Protein AF-A0A5K0X2A4-F1 (afdb_monomer)

Structure (mmCIF, N/CA/C/O backbone):
data_AF-A0A5K0X2A4-F1
#
_entry.id   AF-A0A5K0X2A4-F1
#
loop_
_atom_site.group_PDB
_atom_site.id
_atom_site.type_symbol
_atom_site.label_atom_id
_atom_site.label_alt_id
_atom_site.label_comp_id
_atom_site.label_asym_id
_atom_site.label_entity_id
_atom_site.label_seq_id
_atom_site.pdbx_PDB_ins_code
_atom_site.Cartn_x
_atom_site.Cartn_y
_atom_site.Cartn_z
_atom_site.occupancy
_atom_site.B_iso_or_equiv
_atom_site.auth_seq_id
_atom_site.auth_comp_id
_atom_site.auth_asym_id
_atom_site.auth_atom_id
_atom_site.pdbx_PDB_model_num
ATOM 1 N N . GLU A 1 1 ? 12.175 3.501 -4.845 1.00 64.31 1 GLU A N 1
ATOM 2 C CA . GLU A 1 1 ? 10.791 3.992 -4.998 1.00 64.31 1 GLU A CA 1
ATOM 3 C C . GLU A 1 1 ? 9.788 3.157 -4.217 1.00 64.31 1 GLU A C 1
ATOM 5 O O . GLU A 1 1 ? 9.059 3.709 -3.401 1.00 64.31 1 GLU A O 1
ATOM 10 N N . ASP A 1 2 ? 9.823 1.833 -4.362 1.00 73.06 2 ASP A N 1
ATOM 11 C CA . ASP A 1 2 ? 8.817 0.949 -3.755 1.00 73.06 2 ASP A CA 1
ATOM 12 C C . ASP A 1 2 ? 8.697 1.068 -2.230 1.00 73.06 2 ASP A C 1
ATOM 14 O O . ASP A 1 2 ? 7.588 1.102 -1.702 1.00 73.06 2 ASP A O 1
ATOM 18 N N . ARG A 1 3 ? 9.817 1.225 -1.506 1.00 84.69 3 ARG A N 1
ATOM 19 C CA . ARG A 1 3 ? 9.794 1.370 -0.039 1.00 84.69 3 ARG A CA 1
ATOM 20 C C . ARG A 1 3 ? 8.960 2.570 0.423 1.00 84.69 3 ARG A C 1
ATOM 22 O O . ARG A 1 3 ? 8.212 2.448 1.386 1.00 84.69 3 ARG A O 1
ATOM 29 N N . GLU A 1 4 ? 9.084 3.720 -0.235 1.00 88.81 4 GLU A N 1
ATOM 30 C CA . GLU A 1 4 ? 8.315 4.915 0.133 1.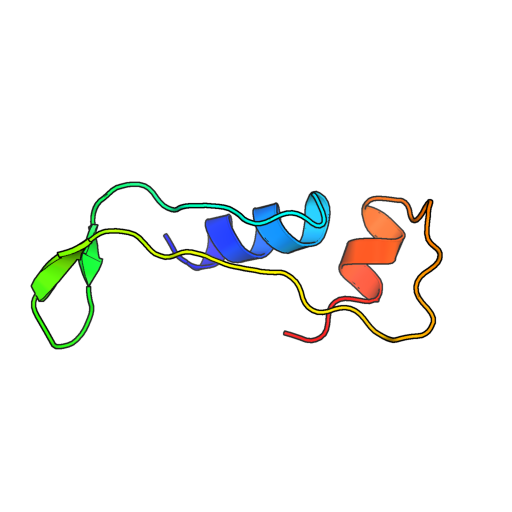00 88.81 4 GLU A CA 1
ATOM 31 C C . GLU A 1 4 ? 6.830 4.724 -0.187 1.00 88.81 4 GLU A C 1
ATOM 33 O O . GLU A 1 4 ? 5.964 5.076 0.617 1.00 88.81 4 GLU A O 1
ATOM 38 N N . ASN A 1 5 ? 6.533 4.090 -1.325 1.00 91.31 5 ASN A N 1
ATOM 39 C CA . ASN A 1 5 ? 5.159 3.836 -1.734 1.00 91.31 5 ASN A CA 1
ATOM 40 C C . ASN A 1 5 ? 4.449 2.881 -0.766 1.00 91.31 5 ASN A C 1
ATOM 42 O O . ASN A 1 5 ? 3.324 3.157 -0.362 1.00 91.31 5 ASN A O 1
ATOM 46 N N . ILE A 1 6 ? 5.129 1.826 -0.306 1.00 92.25 6 ILE A N 1
ATOM 47 C CA . ILE A 1 6 ? 4.609 0.897 0.710 1.00 92.25 6 ILE A CA 1
ATOM 48 C C . ILE A 1 6 ? 4.317 1.631 2.028 1.00 92.25 6 ILE A C 1
ATOM 50 O O . ILE A 1 6 ? 3.224 1.499 2.581 1.00 92.25 6 ILE A O 1
ATOM 54 N N . LEU A 1 7 ? 5.255 2.455 2.516 1.00 91.69 7 LEU A N 1
ATOM 55 C CA . LEU A 1 7 ? 5.077 3.212 3.763 1.00 91.69 7 LEU A CA 1
ATOM 56 C C . LEU A 1 7 ? 3.892 4.185 3.685 1.00 91.69 7 LEU A C 1
ATOM 58 O O . LEU A 1 7 ? 3.121 4.310 4.638 1.00 91.69 7 LEU A O 1
ATOM 62 N N . ARG A 1 8 ? 3.715 4.844 2.539 1.00 93.88 8 ARG A N 1
ATOM 63 C CA . ARG A 1 8 ? 2.605 5.771 2.309 1.00 93.88 8 ARG A CA 1
ATOM 64 C C . ARG A 1 8 ? 1.266 5.048 2.151 1.00 93.88 8 ARG A C 1
ATOM 66 O O . ARG A 1 8 ? 0.263 5.514 2.691 1.00 93.88 8 ARG A O 1
ATOM 73 N N . ALA A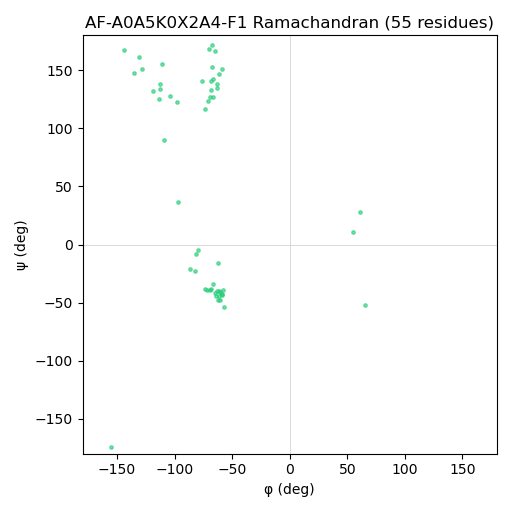 1 9 ? 1.245 3.904 1.465 1.00 95.19 9 ALA A N 1
ATOM 74 C CA . ALA A 1 9 ? 0.055 3.067 1.321 1.00 95.19 9 ALA A CA 1
ATOM 75 C C . ALA A 1 9 ? -0.475 2.660 2.700 1.00 95.19 9 ALA A C 1
ATOM 77 O O . ALA A 1 9 ? -1.623 2.951 3.038 1.00 95.19 9 ALA A O 1
ATOM 78 N N . ARG A 1 10 ? 0.391 2.074 3.539 1.00 93.50 10 ARG A N 1
ATOM 79 C CA . ARG A 1 10 ? -0.013 1.565 4.855 1.00 93.50 10 ARG A CA 1
ATOM 80 C C . ARG A 1 10 ? -0.445 2.656 5.829 1.00 93.50 10 ARG A C 1
ATOM 82 O O . ARG A 1 10 ? -1.362 2.423 6.603 1.00 93.50 10 ARG A O 1
ATOM 89 N N . ALA A 1 11 ? 0.163 3.842 5.779 1.00 92.50 11 ALA A N 1
ATOM 90 C CA . ALA A 1 11 ? -0.221 4.945 6.659 1.00 92.50 11 ALA A CA 1
ATOM 91 C C . ALA A 1 11 ? -1.567 5.565 6.248 1.00 92.50 11 ALA A C 1
ATOM 93 O O . ALA A 1 11 ? -2.381 5.920 7.096 1.00 92.50 11 ALA A O 1
ATOM 94 N N . THR A 1 12 ? -1.824 5.679 4.942 1.00 92.81 12 THR A N 1
ATOM 95 C CA . THR A 1 12 ? -3.038 6.337 4.428 1.00 92.81 12 THR A CA 1
ATOM 96 C C . THR A 1 12 ? -4.240 5.404 4.307 1.00 92.81 12 THR A C 1
ATOM 98 O O . THR A 1 12 ? -5.372 5.884 4.261 1.00 92.81 12 THR A O 1
ATOM 101 N N . GLY A 1 13 ? -4.031 4.084 4.241 1.00 92.50 13 GLY A N 1
ATOM 102 C CA . GLY A 1 13 ? -5.079 3.108 3.914 1.00 92.50 13 GLY A CA 1
ATOM 103 C C . GLY A 1 13 ? -5.697 3.303 2.540 1.00 92.50 13 GLY A C 1
ATOM 104 O O . GLY A 1 13 ? -6.869 2.994 2.348 1.00 92.50 13 GLY A O 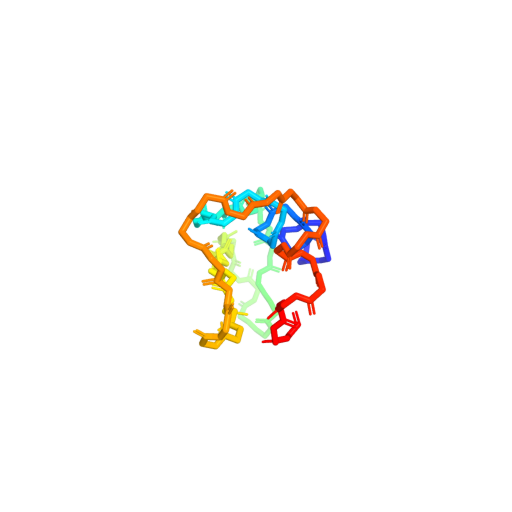1
ATOM 105 N N . LYS A 1 14 ? -4.932 3.862 1.599 1.00 94.19 14 LYS A N 1
ATOM 106 C CA . LYS A 1 14 ? -5.383 4.169 0.242 1.00 94.19 14 LYS A CA 1
ATOM 107 C C . LYS A 1 14 ? -4.391 3.652 -0.789 1.00 94.19 14 LYS A C 1
ATOM 109 O O . LYS A 1 14 ? -3.222 3.410 -0.494 1.00 94.19 14 LYS A O 1
ATOM 114 N N . ALA A 1 15 ? -4.887 3.532 -2.014 1.00 95.56 15 ALA A N 1
ATOM 115 C CA . ALA A 1 15 ? -4.068 3.289 -3.186 1.00 95.56 15 ALA A CA 1
ATOM 116 C C . ALA A 1 15 ? -3.098 4.457 -3.424 1.00 95.56 15 ALA A C 1
ATOM 118 O O . ALA A 1 15 ? -3.504 5.621 -3.365 1.00 95.56 15 ALA A O 1
ATOM 119 N N . VAL A 1 16 ? -1.834 4.152 -3.715 1.00 96.12 16 VAL A N 1
ATOM 120 C CA . VAL A 1 16 ? -0.789 5.158 -3.968 1.00 96.12 16 VAL A CA 1
ATOM 121 C C . VAL A 1 16 ? 0.063 4.796 -5.183 1.00 96.12 16 VAL A C 1
ATOM 123 O O . VAL A 1 16 ? 0.297 3.619 -5.465 1.00 96.12 16 VAL A O 1
ATOM 126 N N . LEU A 1 17 ? 0.530 5.825 -5.894 1.00 95.50 17 LEU A N 1
ATOM 127 C CA . LEU A 1 17 ? 1.328 5.713 -7.118 1.00 95.50 17 LEU A CA 1
ATOM 128 C C . LEU A 1 17 ? 2.758 6.213 -6.901 1.00 95.50 17 LEU A C 1
ATOM 130 O O . LEU A 1 17 ? 2.959 7.263 -6.284 1.00 95.50 17 LEU A O 1
ATOM 134 N N . THR A 1 18 ? 3.740 5.501 -7.448 1.00 95.00 18 THR A N 1
ATOM 135 C CA . THR A 1 18 ? 5.120 6.000 -7.548 1.00 95.00 18 THR A CA 1
ATOM 136 C C . THR A 1 18 ? 5.230 7.141 -8.560 1.00 95.00 18 THR A C 1
ATOM 138 O O . THR A 1 18 ? 4.328 7.379 -9.369 1.00 95.00 18 THR A O 1
ATOM 141 N N . SER A 1 19 ? 6.375 7.819 -8.553 1.00 93.81 19 SER A N 1
ATOM 142 C CA . SER A 1 19 ? 6.797 8.583 -9.723 1.00 93.81 19 SER A CA 1
ATOM 143 C C . SER A 1 19 ? 7.067 7.627 -10.902 1.00 93.81 19 SER A C 1
ATOM 145 O O . SER A 1 19 ? 7.111 6.405 -10.724 1.00 93.81 19 SER A O 1
ATOM 147 N N . PRO A 1 20 ? 7.192 8.132 -12.138 1.00 94.44 20 PRO A N 1
ATOM 148 C CA . PRO A 1 20 ? 7.590 7.291 -13.260 1.00 94.44 20 PRO A CA 1
ATOM 149 C C . PRO A 1 20 ? 9.039 6.799 -13.115 1.00 94.44 20 PRO A C 1
ATOM 151 O O . PRO A 1 20 ? 9.953 7.615 -12.992 1.00 94.44 20 PRO A O 1
ATOM 154 N N . PHE A 1 21 ? 9.260 5.485 -13.207 1.00 93.00 21 PHE A N 1
ATOM 155 C CA . PHE A 1 21 ? 10.594 4.872 -13.191 1.00 93.00 21 PHE A CA 1
ATOM 156 C C . PHE A 1 21 ? 10.679 3.649 -14.116 1.00 93.00 21 PHE A C 1
ATOM 158 O O . PHE A 1 21 ? 9.671 3.164 -14.635 1.00 93.00 21 PHE A O 1
ATOM 165 N N . LYS A 1 22 ? 11.901 3.170 -14.384 1.00 94.81 22 LYS A N 1
ATOM 166 C CA . LYS A 1 22 ? 12.110 1.958 -15.190 1.00 94.81 22 LYS A CA 1
ATOM 167 C C . LYS A 1 22 ? 11.738 0.726 -14.371 1.00 94.81 22 LYS A C 1
ATOM 169 O O . LYS A 1 22 ? 12.390 0.440 -13.369 1.00 94.81 22 LYS A O 1
ATOM 174 N N . LEU A 1 23 ? 10.724 -0.005 -14.823 1.00 92.19 23 LEU A N 1
ATOM 175 C CA . LEU A 1 23 ? 10.288 -1.245 -14.195 1.00 92.19 23 LEU A CA 1
ATOM 176 C C . LEU A 1 23 ? 11.365 -2.328 -14.334 1.00 92.19 23 LEU A C 1
ATOM 178 O O . LEU A 1 23 ? 12.026 -2.439 -15.374 1.00 92.19 23 LEU A O 1
ATOM 182 N N . LEU A 1 24 ? 11.517 -3.143 -13.287 1.00 89.56 24 LEU A N 1
ATOM 183 C CA . LEU A 1 24 ? 12.421 -4.293 -13.294 1.00 89.56 24 LEU A CA 1
ATOM 184 C C . LEU A 1 24 ? 12.038 -5.266 -14.427 1.00 89.56 24 LEU A C 1
ATOM 186 O O . LEU A 1 24 ? 10.881 -5.333 -14.843 1.00 89.56 24 LEU A O 1
ATOM 190 N N . GLU A 1 25 ? 13.032 -5.987 -14.945 1.00 88.00 25 GLU A N 1
ATOM 191 C CA . GLU A 1 25 ? 12.959 -6.934 -16.076 1.00 88.00 25 GLU A CA 1
ATOM 192 C C . GLU A 1 25 ? 12.633 -6.326 -17.452 1.00 88.00 25 GLU A C 1
ATOM 194 O O . GLU A 1 25 ? 13.385 -6.537 -18.400 1.00 88.00 25 GLU A O 1
ATOM 199 N N . SER A 1 26 ? 11.566 -5.535 -17.580 1.00 91.44 26 SER A N 1
ATOM 200 C CA . SER A 1 26 ? 11.144 -4.969 -18.874 1.00 91.44 26 SER A CA 1
ATOM 201 C C . SER A 1 26 ? 11.899 -3.700 -19.283 1.00 91.44 26 SER A C 1
ATOM 203 O O . SER A 1 26 ? 11.923 -3.359 -20.463 1.00 91.44 26 SER A O 1
ATOM 205 N N . ASN A 1 27 ? 12.488 -2.967 -18.326 1.00 90.06 27 ASN A N 1
ATOM 206 C CA . ASN A 1 27 ? 13.032 -1.615 -18.520 1.00 90.06 27 ASN A CA 1
ATOM 207 C C . ASN A 1 27 ? 12.033 -0.591 -19.098 1.00 90.06 27 ASN A C 1
ATOM 209 O O . ASN A 1 27 ? 12.430 0.522 -19.457 1.00 90.06 27 ASN A O 1
ATOM 213 N N . HIS A 1 28 ? 10.742 -0.926 -19.168 1.00 95.31 28 HIS A N 1
ATOM 214 C CA . HIS A 1 28 ? 9.714 0.014 -19.585 1.00 95.31 28 HIS A CA 1
ATOM 215 C C . HIS A 1 28 ? 9.542 1.105 -18.533 1.00 95.31 28 HIS A C 1
ATOM 217 O O . HIS A 1 28 ? 9.586 0.846 -17.329 1.00 95.31 28 HIS A O 1
ATOM 223 N N . LEU A 1 29 ? 9.334 2.336 -18.998 1.00 95.56 29 LEU A N 1
ATOM 224 C CA . LEU A 1 29 ? 8.942 3.431 -18.124 1.00 95.56 29 LEU A CA 1
ATOM 225 C C . LEU A 1 29 ? 7.501 3.197 -17.666 1.00 95.56 29 LEU A C 1
ATOM 227 O O . LEU A 1 29 ? 6.602 3.068 -18.496 1.00 95.56 29 LEU A O 1
ATOM 231 N N . GLY A 1 30 ? 7.287 3.147 -16.356 1.00 95.00 30 GLY A N 1
ATOM 232 C CA . GLY A 1 30 ? 5.980 2.879 -15.775 1.00 95.00 30 GLY A CA 1
ATOM 233 C C . GLY A 1 30 ? 5.839 3.437 -14.367 1.00 95.00 30 GLY A C 1
ATOM 234 O O . GLY A 1 30 ? 6.712 4.142 -13.865 1.00 95.00 30 GLY A O 1
ATOM 235 N N . VAL A 1 31 ? 4.708 3.116 -13.747 1.00 94.88 31 VAL A N 1
ATOM 236 C CA . VAL A 1 31 ? 4.388 3.460 -12.359 1.00 94.88 31 VAL A CA 1
ATOM 237 C C . VAL A 1 31 ? 3.954 2.202 -11.621 1.00 94.88 31 VAL A C 1
ATOM 239 O O . VAL A 1 31 ? 3.383 1.292 -12.225 1.00 94.88 31 VAL A O 1
ATOM 242 N N . VAL A 1 32 ? 4.186 2.165 -10.313 1.00 94.06 32 VAL A N 1
ATOM 243 C CA . VAL A 1 32 ? 3.692 1.096 -9.440 1.00 94.06 32 VAL A CA 1
ATOM 244 C C . VAL A 1 32 ? 2.503 1.609 -8.633 1.00 94.06 32 VAL A C 1
ATOM 246 O O . VAL A 1 32 ? 2.580 2.646 -7.973 1.00 94.06 32 VAL A O 1
ATOM 249 N N . LEU A 1 33 ? 1.401 0.858 -8.688 1.00 95.25 33 LEU A N 1
ATOM 250 C CA . LEU A 1 33 ? 0.204 1.057 -7.875 1.00 95.25 33 LEU A CA 1
ATOM 251 C C . LEU A 1 33 ? 0.250 0.111 -6.674 1.00 95.25 33 LEU A C 1
ATOM 253 O O . LEU A 1 33 ? 0.322 -1.104 -6.844 1.00 95.25 33 LEU A O 1
ATOM 257 N N . THR A 1 34 ? 0.181 0.659 -5.464 1.00 94.81 34 THR A N 1
ATOM 258 C CA . THR A 1 34 ? 0.259 -0.123 -4.223 1.00 94.81 34 THR A CA 1
ATOM 259 C C . THR A 1 34 ? -1.023 0.024 -3.413 1.00 94.81 34 THR A C 1
ATOM 261 O O . THR A 1 34 ? -1.483 1.142 -3.183 1.00 94.81 34 THR A O 1
ATOM 264 N N . PHE A 1 35 ? -1.565 -1.105 -2.950 1.00 94.94 35 PHE A N 1
ATOM 265 C CA . PHE A 1 35 ? -2.670 -1.176 -1.993 1.00 94.94 35 PHE A CA 1
ATOM 266 C C . PHE A 1 35 ? -2.169 -1.767 -0.670 1.00 94.94 35 PHE A C 1
ATOM 268 O O . PHE A 1 35 ? -1.475 -2.785 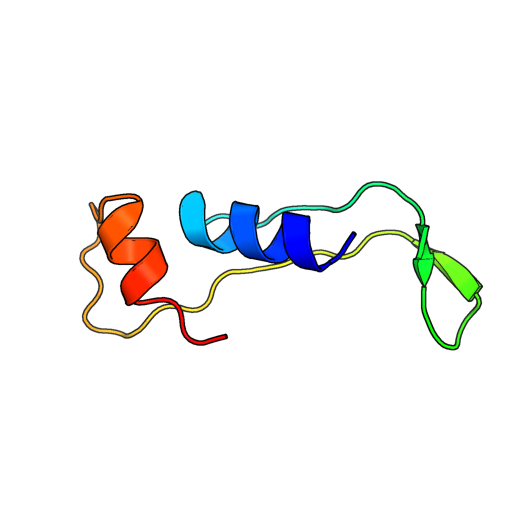-0.703 1.00 94.94 35 PHE A O 1
ATOM 275 N N . PRO A 1 36 ? -2.514 -1.174 0.484 1.00 94.81 36 PRO A N 1
ATOM 276 C CA . PRO A 1 36 ? -2.244 -1.795 1.770 1.00 94.81 36 PRO A CA 1
ATOM 277 C C . PRO A 1 36 ? -3.242 -2.928 2.029 1.00 94.81 36 PRO A C 1
ATOM 279 O O . PRO A 1 36 ? -4.433 -2.800 1.739 1.00 94.81 36 PRO A O 1
ATOM 282 N N . VAL A 1 37 ? -2.761 -4.025 2.608 1.00 94.88 37 VAL A N 1
ATOM 283 C CA . VAL A 1 37 ? -3.597 -5.136 3.077 1.00 94.88 37 VAL A CA 1
ATOM 284 C C . VAL A 1 37 ? -3.500 -5.184 4.594 1.00 94.88 37 VAL A C 1
ATOM 286 O O . VAL A 1 37 ? -2.403 -5.254 5.143 1.00 94.88 37 VAL A O 1
ATOM 289 N N . TYR A 1 38 ? -4.643 -5.136 5.273 1.00 94.50 38 TYR A N 1
ATOM 290 C CA . TYR A 1 38 ? -4.717 -5.121 6.733 1.00 94.50 38 TYR A CA 1
ATOM 291 C C . TYR A 1 38 ? -5.304 -6.419 7.287 1.00 94.50 38 TYR A C 1
ATOM 293 O O . TYR A 1 38 ? -6.080 -7.105 6.619 1.00 94.50 38 TYR A O 1
ATOM 301 N N . ARG A 1 39 ? -4.973 -6.736 8.542 1.00 93.81 39 ARG A N 1
ATOM 302 C CA . ARG A 1 39 ? -5.652 -7.787 9.309 1.00 93.81 39 ARG A CA 1
ATOM 303 C C . ARG A 1 39 ? -7.133 -7.449 9.477 1.00 93.81 39 ARG A C 1
ATOM 305 O O . ARG A 1 39 ? -7.502 -6.294 9.667 1.00 93.81 39 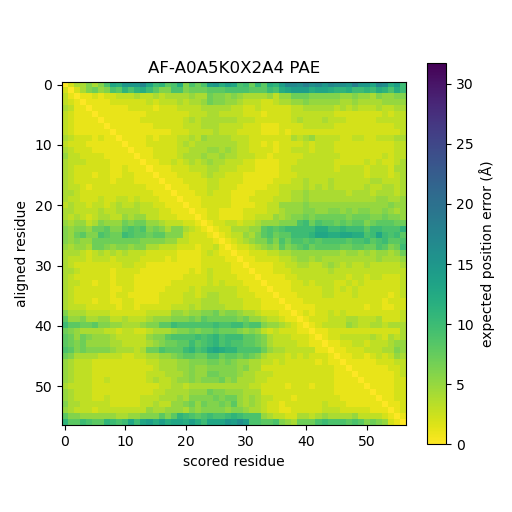ARG A O 1
ATOM 312 N N . SER A 1 40 ? -7.972 -8.482 9.502 1.00 92.44 40 SER A N 1
ATOM 313 C CA . SER A 1 40 ? -9.429 -8.354 9.648 1.00 92.44 40 SER A CA 1
ATOM 314 C C . SER A 1 40 ? -9.881 -7.721 10.968 1.00 92.44 40 SER A C 1
ATOM 316 O O . SER A 1 40 ? -11.030 -7.317 11.083 1.00 92.44 40 SER A O 1
ATOM 318 N N . SER A 1 41 ? -9.001 -7.650 11.969 1.00 91.56 41 SER A N 1
ATOM 319 C CA . SER A 1 41 ? -9.262 -7.013 13.262 1.00 91.56 41 SER A CA 1
ATOM 320 C C . SER A 1 41 ? -9.128 -5.487 13.238 1.00 91.56 41 SER A C 1
ATOM 322 O O . SER A 1 41 ? -9.366 -4.857 14.266 1.00 91.56 41 SER A O 1
ATOM 324 N N . LEU A 1 42 ? -8.709 -4.887 12.117 1.00 94.00 42 LEU A N 1
ATOM 325 C CA . LEU A 1 42 ? -8.542 -3.440 12.018 1.00 94.00 42 LEU A CA 1
ATOM 326 C C . LEU A 1 42 ? -9.905 -2.733 12.050 1.00 94.00 42 LEU A C 1
ATOM 328 O O . LEU A 1 42 ? -10.798 -3.037 11.260 1.00 94.00 42 LEU A O 1
ATOM 332 N N . ALA A 1 43 ? -10.050 -1.769 12.956 1.00 93.50 43 ALA A N 1
ATOM 333 C CA . ALA A 1 43 ? -11.251 -0.948 13.052 1.00 93.50 43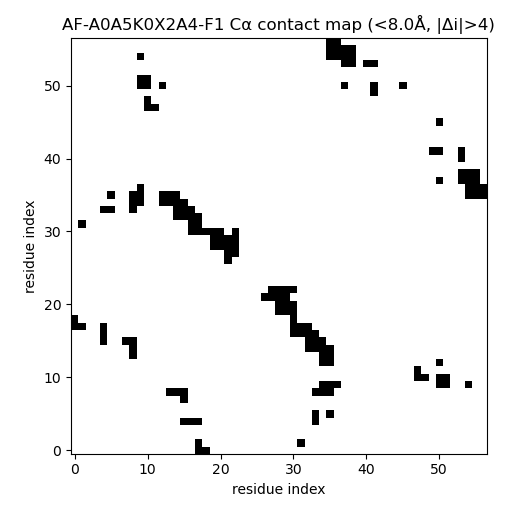 ALA A CA 1
ATOM 334 C C . ALA A 1 43 ? -11.418 -0.032 11.823 1.00 93.50 43 ALA A C 1
ATOM 336 O O . ALA A 1 43 ? -10.439 0.382 11.203 1.00 93.50 43 ALA A O 1
ATOM 337 N N . ALA A 1 44 ? -12.660 0.338 11.495 1.00 88.75 44 ALA A N 1
ATOM 338 C CA . ALA A 1 44 ? -12.945 1.229 10.364 1.00 88.75 44 ALA A CA 1
ATOM 339 C C . ALA A 1 44 ? -12.289 2.619 10.520 1.00 88.75 44 ALA A C 1
ATOM 341 O O . ALA A 1 44 ? -11.706 3.138 9.571 1.00 88.75 44 ALA A O 1
ATOM 342 N N . GLU A 1 45 ? -12.313 3.175 11.735 1.00 90.38 45 GLU A N 1
ATOM 343 C CA . GLU A 1 45 ? -11.724 4.480 12.083 1.00 90.38 45 GLU A CA 1
ATOM 344 C C . GLU A 1 45 ? -10.321 4.343 12.702 1.00 90.38 45 GLU A C 1
ATOM 346 O O . GLU A 1 45 ? -9.955 5.053 13.636 1.00 90.38 45 GLU A O 1
ATOM 351 N N . ALA A 1 46 ? -9.534 3.385 12.206 1.00 92.94 46 ALA A N 1
ATOM 352 C CA . ALA A 1 46 ? -8.187 3.114 12.695 1.00 92.94 46 ALA A CA 1
ATOM 353 C C . ALA A 1 46 ? -7.225 4.295 12.490 1.00 92.94 46 ALA A C 1
ATOM 355 O O . ALA A 1 46 ? -7.176 4.893 11.401 1.00 92.94 46 ALA A O 1
ATOM 356 N N . THR A 1 47 ? -6.408 4.556 13.514 1.00 94.81 47 THR A N 1
ATOM 357 C CA . THR A 1 47 ? -5.321 5.543 13.482 1.00 94.81 47 THR A CA 1
ATOM 358 C C . THR A 1 47 ? -4.208 5.115 12.523 1.00 94.81 47 THR A C 1
ATOM 360 O O . THR A 1 47 ? -4.205 4.006 11.980 1.00 94.81 47 THR A O 1
ATOM 363 N N . VAL A 1 48 ? -3.245 6.004 12.274 1.00 93.81 48 VAL A N 1
ATOM 364 C CA . VAL A 1 48 ? -2.083 5.668 11.439 1.00 93.81 48 VAL A CA 1
ATOM 365 C C . VAL A 1 48 ? -1.269 4.548 12.089 1.00 93.81 48 VAL A C 1
ATOM 367 O O . VAL A 1 48 ? -0.829 3.630 11.400 1.00 93.81 48 VAL A O 1
ATOM 370 N N . GLU A 1 49 ? -1.115 4.594 13.408 1.00 93.75 49 GLU A N 1
ATOM 371 C CA . GLU A 1 49 ? -0.407 3.604 14.210 1.00 93.75 49 GLU A CA 1
ATOM 372 C C . GLU A 1 49 ? -1.089 2.231 14.119 1.00 93.75 49 GLU A C 1
ATOM 374 O O . GLU A 1 49 ? -0.427 1.251 13.772 1.00 93.75 49 GLU A O 1
ATOM 379 N N . ASP A 1 50 ? -2.416 2.180 14.290 1.00 93.94 50 ASP A N 1
ATOM 380 C CA . ASP A 1 50 ? -3.205 0.945 14.160 1.00 93.94 50 ASP A CA 1
ATOM 381 C C . ASP A 1 50 ? -3.055 0.323 12.765 1.00 93.94 50 ASP A C 1
ATOM 383 O O . ASP A 1 50 ? -2.900 -0.890 12.611 1.00 93.94 50 ASP A O 1
ATOM 387 N N . ARG A 1 51 ? -3.080 1.156 11.716 1.00 93.19 51 ARG A N 1
ATOM 388 C CA . ARG A 1 51 ? -2.898 0.701 10.331 1.00 93.19 51 ARG A CA 1
ATOM 389 C C . ARG A 1 51 ? -1.506 0.123 10.121 1.00 93.1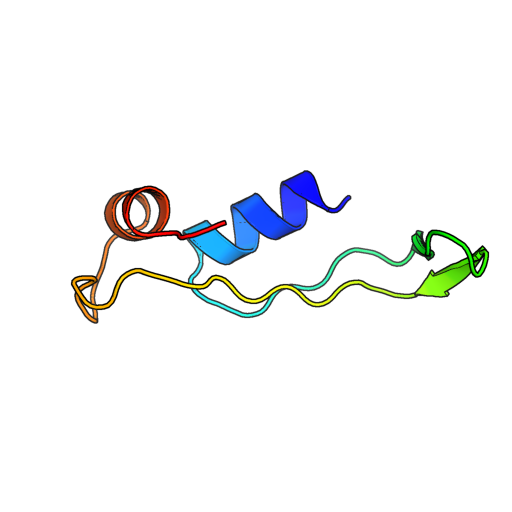9 51 ARG A C 1
ATOM 391 O O . ARG A 1 51 ? -1.371 -0.926 9.491 1.00 93.19 51 ARG A O 1
ATOM 398 N N . ILE A 1 52 ? -0.469 0.783 10.635 1.00 91.06 52 ILE A N 1
ATOM 399 C CA . ILE A 1 52 ? 0.914 0.310 10.519 1.00 91.06 52 ILE A CA 1
ATOM 400 C C . ILE A 1 52 ? 1.076 -1.052 11.200 1.00 91.06 52 ILE A C 1
ATOM 402 O O . ILE A 1 52 ? 1.681 -1.941 10.603 1.00 91.06 52 ILE A O 1
ATOM 406 N N . GLU A 1 53 ? 0.515 -1.233 12.395 1.00 92.50 53 GLU A N 1
ATOM 407 C CA . GLU A 1 53 ? 0.580 -2.499 13.132 1.00 92.50 53 GLU A CA 1
ATOM 408 C C . GLU A 1 53 ? -0.234 -3.614 12.456 1.00 92.50 53 GLU A C 1
ATOM 410 O O . GLU A 1 53 ? 0.197 -4.768 12.393 1.00 92.50 53 GLU A O 1
ATOM 415 N N . ALA A 1 54 ? -1.396 -3.276 11.895 1.00 92.38 54 ALA A N 1
ATOM 416 C CA . ALA A 1 54 ? -2.276 -4.241 11.250 1.00 92.38 54 ALA A CA 1
ATOM 417 C C . ALA A 1 54 ? -1.885 -4.593 9.807 1.00 92.38 54 ALA A C 1
ATOM 419 O O . ALA A 1 54 ? -2.507 -5.487 9.230 1.00 92.38 54 ALA A O 1
ATOM 420 N N . THR A 1 55 ? -0.911 -3.912 9.194 1.00 91.38 55 THR A N 1
ATOM 421 C CA . THR A 1 55 ? -0.519 -4.186 7.801 1.00 91.38 55 THR A CA 1
ATOM 422 C C . THR A 1 55 ? 0.153 -5.551 7.682 1.00 91.38 55 THR A C 1
ATOM 424 O O . THR A 1 55 ? 1.049 -5.894 8.453 1.00 91.38 55 THR A O 1
ATOM 427 N N . VAL A 1 56 ? -0.272 -6.337 6.695 1.00 85.62 56 VAL A N 1
ATOM 428 C CA . VAL A 1 56 ? 0.303 -7.642 6.364 1.00 85.62 56 VAL A CA 1
ATOM 429 C C . VAL A 1 56 ? 1.059 -7.500 5.043 1.00 85.62 56 VAL A C 1
ATOM 431 O O . VAL A 1 56 ? 0.471 -7.659 3.975 1.00 85.62 56 VAL A O 1
ATOM 434 N N . GLY A 1 57 ? 2.349 -7.157 5.124 1.00 67.44 57 GLY A N 1
ATOM 435 C CA . GLY A 1 57 ? 3.215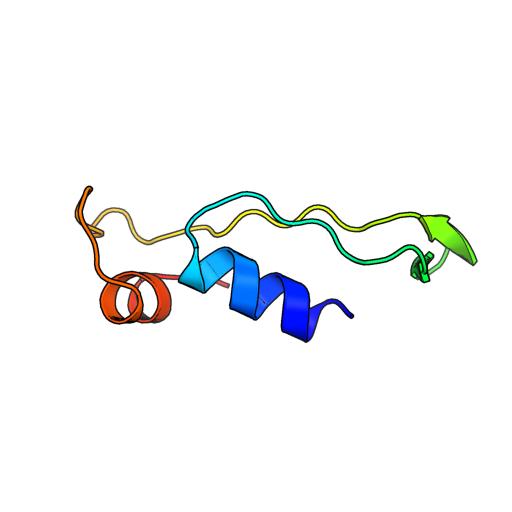 -6.917 3.958 1.00 67.44 57 GLY A CA 1
ATOM 436 C C . GLY A 1 57 ? 4.113 -5.704 4.121 1.00 67.44 57 GLY A C 1
ATOM 437 O O . GLY A 1 57 ? 3.572 -4.577 4.174 1.00 67.44 57 GLY A O 1
#

Secondary structure (DSSP, 8-state):
-HHHHHHHHHHHTS-EEPPSEEPTTT--EE--EE---B-TT--TT--HHHHHHHB--

Radius of gyration: 13.14 Å; Cα contacts (8 Å, |Δi|>4): 80; chains: 1; bounding box: 26×17×34 Å

pLDDT: mean 91.6, std 6.04, range [64.31, 96.12]

Solvent-accessible surface area (backbone atoms only — not comparable to full-atom values): 3505 Å² total; per-residue (Å²): 112,66,70,60,41,53,56,50,7,31,50,67,72,38,79,38,70,51,72,82,43,67,39,81,96,75,62,45,78,41,67,54,80,39,72,57,48,65,46,91,84,61,58,94,87,54,50,50,67,55,32,54,72,34,43,68,127

Foldseek 3Di:
DVVVLQLVQLQVQDKDKDDFAQDPPPRDTDIDIDHWDFDPPQDPPHHSVSSVVGTDD

Mean predicted aligned error: 3.67 Å

InterPro domains:
  IPR006189 CHASE domain [PF03924] (2-57)
  IPR006189 CHASE domain [PS50839] (1-57)
  IPR042240 CHASE domain superfamily [G3DSA:3.30.450.350] (1-57)

Organism: NCBI:txid210225

Sequence (57 aa):
EDR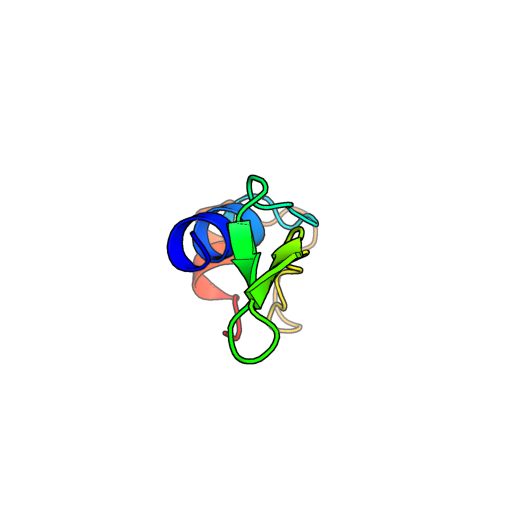ENILRARATGKAVLTSPFKLLESNHLGVVLTFPVYRSSLAAEATVEDRIEATVG

Nearest PDB structures (foldseek):
  3t4q-assembly1_A  TM=9.816E-01  e=5.771E-08  Arabidopsis thaliana
  3t4t-assembly1_B  TM=9.820E-01  e=9.947E-08  Arabidopsis thaliana
  3t4s-assembly1_A  TM=9.809E-01  e=1.714E-07  Arabidopsis thaliana
  6iov-assembly1_B-2  TM=7.200E-01  e=1.149E+00  Vibrio cholerae
  8if3-assembly1_A  TM=5.521E-01  e=3.655E+00  Homo sapiens